Protein AF-A0A954YGA1-F1 (afdb_monomer_lite)

pLDDT: mean 79.19, std 19.67, range [48.62, 98.25]

Secondary structure (DSSP, 8-state):
------------TT--TT--HHHHHHHHHHHGGG-SSPPPHHHHHHHHHHHHHHHHHHHGGG----------

Sequence (72 aa):
MPADSRPTARLEPGLPAWITPELIAETIRVWQPYYAAPLSAVDAVEILVNTAILLDSIGDRTGGSDDCGGSQ

Foldseek 3Di:
DDDPPPPLDPPDPPQDPPDDPVQLVVQQVVCVVVDPDRDDSVNSSVVVVVVVVVCVVVVVVVPDDPPDDDDD

Structure (mmCIF, N/CA/C/O backbone):
data_AF-A0A954YGA1-F1
#
_entry.id   AF-A0A954YGA1-F1
#
loop_
_atom_site.group_PDB
_atom_site.id
_atom_site.type_symbol
_atom_site.label_atom_id
_atom_site.label_alt_id
_atom_site.label_comp_id
_atom_site.label_asym_id
_atom_site.label_entity_id
_atom_site.label_seq_id
_atom_site.pdbx_PDB_ins_code
_atom_site.Cartn_x
_atom_site.Cartn_y
_atom_site.Cartn_z
_atom_site.occupancy
_atom_site.B_iso_or_equiv
_atom_site.auth_seq_id
_atom_site.auth_comp_id
_atom_site.auth_asym_id
_atom_site.auth_atom_id
_atom_site.pdbx_PDB_model_num
ATOM 1 N N . MET A 1 1 ? 0.375 -9.794 27.950 1.00 48.62 1 MET A N 1
ATOM 2 C CA . MET A 1 1 ? 0.283 -9.307 26.559 1.00 48.62 1 MET A CA 1
ATOM 3 C C . MET A 1 1 ? 1.652 -8.771 26.175 1.00 48.62 1 MET A C 1
ATOM 5 O O . MET A 1 1 ? 2.071 -7.829 26.840 1.00 48.62 1 MET A O 1
ATOM 9 N N . PRO A 1 2 ? 2.407 -9.364 25.236 1.00 49.31 2 PRO A N 1
ATOM 10 C CA . PRO A 1 2 ? 3.602 -8.699 24.743 1.00 49.31 2 PRO A CA 1
ATOM 11 C C . PRO A 1 2 ? 3.172 -7.616 23.748 1.00 49.31 2 PRO A C 1
ATOM 13 O O . PRO A 1 2 ? 2.276 -7.832 22.935 1.00 49.31 2 PRO A O 1
ATOM 16 N N . ALA A 1 3 ? 3.763 -6.433 23.885 1.00 49.88 3 ALA A N 1
ATOM 17 C CA . ALA A 1 3 ? 3.539 -5.306 22.999 1.00 49.88 3 ALA A CA 1
ATOM 18 C C . ALA A 1 3 ? 4.003 -5.655 21.578 1.00 49.88 3 ALA A C 1
ATOM 20 O O . ALA A 1 3 ? 5.104 -6.185 21.403 1.00 49.88 3 ALA A O 1
ATOM 21 N N . ASP A 1 4 ? 3.165 -5.334 20.592 1.00 49.91 4 ASP A N 1
ATOM 22 C CA . ASP A 1 4 ? 3.516 -5.275 19.176 1.00 49.91 4 ASP A CA 1
ATOM 23 C C . ASP A 1 4 ? 4.826 -4.501 18.999 1.00 49.91 4 ASP A C 1
ATOM 25 O O . ASP A 1 4 ? 4.863 -3.272 18.988 1.00 49.91 4 ASP A O 1
ATOM 29 N N . SER A 1 5 ? 5.925 -5.235 18.848 1.00 53.12 5 SER A N 1
ATOM 30 C CA . SER A 1 5 ? 7.185 -4.696 18.349 1.00 53.12 5 SER A CA 1
ATOM 31 C C . SER A 1 5 ? 7.114 -4.7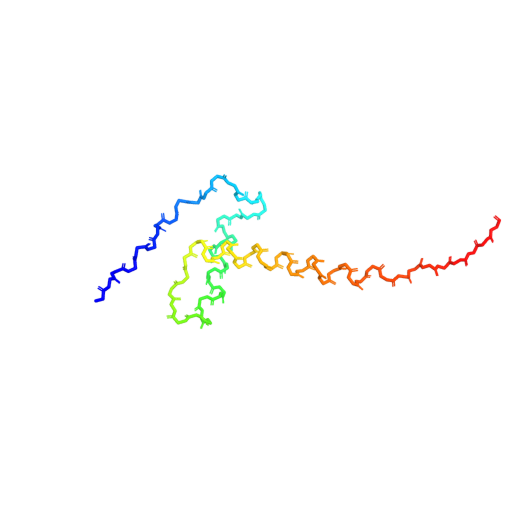19 16.828 1.00 53.12 5 SER A C 1
ATOM 33 O O . SER A 1 5 ? 7.824 -5.485 16.185 1.00 53.12 5 SER A O 1
ATOM 35 N N . ARG A 1 6 ? 6.208 -3.928 16.239 1.00 59.44 6 ARG A N 1
ATOM 36 C CA . ARG A 1 6 ? 6.299 -3.640 14.806 1.00 59.44 6 ARG A CA 1
ATOM 37 C C . ARG A 1 6 ? 7.472 -2.681 14.635 1.00 59.44 6 ARG A C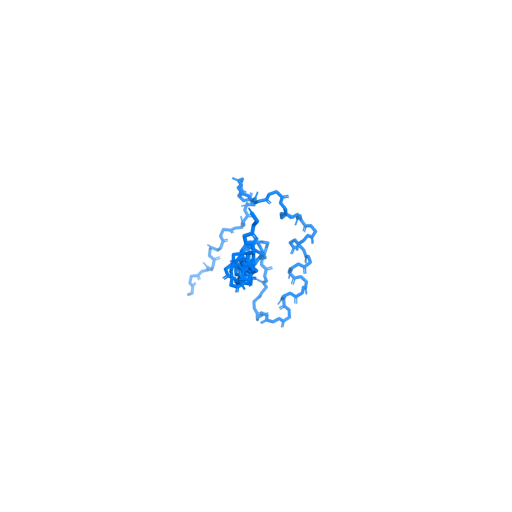 1
ATOM 39 O O . ARG A 1 6 ? 7.421 -1.592 15.211 1.00 59.44 6 ARG A O 1
ATOM 46 N N . PRO A 1 7 ? 8.534 -3.061 13.905 1.00 50.44 7 PRO A N 1
ATOM 47 C CA . PRO A 1 7 ? 9.583 -2.120 13.558 1.00 50.44 7 PRO A CA 1
ATOM 48 C C . PRO A 1 7 ? 8.907 -0.915 12.909 1.00 50.44 7 PRO A C 1
ATOM 50 O O . PRO A 1 7 ? 8.174 -1.069 11.933 1.00 50.44 7 PRO A O 1
ATOM 53 N N . THR A 1 8 ? 9.087 0.275 13.479 1.00 51.41 8 THR A N 1
ATOM 54 C CA . THR A 1 8 ? 8.715 1.519 12.812 1.00 51.41 8 THR A CA 1
ATOM 55 C C . THR A 1 8 ? 9.489 1.542 11.512 1.00 51.41 8 THR A C 1
ATOM 57 O O . THR A 1 8 ? 10.713 1.677 11.498 1.00 51.41 8 THR A O 1
ATOM 60 N N . ALA A 1 9 ? 8.763 1.283 10.433 1.00 52.66 9 ALA A N 1
ATOM 61 C CA . ALA A 1 9 ? 9.340 0.998 9.149 1.00 52.66 9 ALA A CA 1
ATOM 62 C C . ALA A 1 9 ? 10.167 2.176 8.655 1.00 52.66 9 ALA A C 1
ATOM 64 O O . ALA A 1 9 ? 9.658 3.189 8.175 1.00 52.66 9 ALA A O 1
ATOM 65 N N . ARG A 1 10 ? 11.478 2.016 8.765 1.00 50.53 10 ARG A N 1
ATOM 66 C CA . ARG A 1 10 ? 12.412 2.675 7.877 1.00 50.53 10 ARG A CA 1
ATOM 67 C C . ARG A 1 10 ? 12.040 2.159 6.488 1.00 50.53 10 ARG A C 1
ATOM 69 O O . ARG A 1 10 ? 12.096 0.955 6.277 1.00 50.53 10 ARG A O 1
ATOM 76 N N . LEU A 1 11 ? 11.548 3.029 5.604 1.00 54.69 11 LEU A N 1
ATOM 77 C CA . LEU A 1 11 ? 11.303 2.671 4.205 1.00 54.69 11 LEU A CA 1
ATOM 78 C C . LEU A 1 11 ? 12.614 2.076 3.677 1.00 54.69 11 LEU A C 1
ATOM 80 O O . LEU A 1 11 ? 13.612 2.789 3.568 1.00 54.69 11 LEU A O 1
ATOM 84 N N . GLU A 1 12 ? 12.644 0.756 3.506 1.00 54.28 12 GLU A N 1
ATOM 85 C CA . GLU A 1 12 ? 13.865 0.024 3.187 1.00 54.28 12 GLU A CA 1
ATOM 86 C C . GLU A 1 12 ? 14.445 0.551 1.860 1.00 54.28 12 GLU A C 1
ATOM 88 O O . GLU A 1 12 ? 13.685 0.831 0.922 1.00 54.28 12 GLU A O 1
ATOM 93 N N . PRO A 1 13 ? 15.777 0.700 1.741 1.00 50.38 13 PRO A N 1
ATOM 94 C CA . PRO A 1 13 ? 16.422 1.020 0.474 1.00 50.38 13 PRO A CA 1
ATOM 95 C C . PRO A 1 13 ? 16.240 -0.169 -0.483 1.00 50.38 13 PRO A C 1
ATOM 97 O O . PRO A 1 13 ? 17.030 -1.106 -0.498 1.00 50.38 13 PRO A O 1
ATOM 100 N N . GLY A 1 14 ? 15.148 -0.151 -1.244 1.00 67.19 14 GLY A N 1
ATOM 101 C CA . GLY A 1 14 ? 14.754 -1.252 -2.129 1.00 67.19 14 GLY A CA 1
ATOM 102 C C . GLY A 1 14 ? 13.349 -1.138 -2.723 1.00 67.19 14 GLY A C 1
ATOM 103 O O . GLY A 1 14 ? 12.918 -2.037 -3.441 1.00 67.19 14 GLY A O 1
ATOM 104 N N . LEU A 1 15 ? 12.624 -0.051 -2.442 1.00 74.81 15 LEU A N 1
ATOM 105 C CA . LEU A 1 15 ? 11.323 0.202 -3.051 1.00 74.81 15 LEU A CA 1
ATOM 106 C C . LEU A 1 15 ? 11.455 0.374 -4.573 1.00 74.81 15 LEU A C 1
ATOM 108 O O . LEU A 1 15 ? 12.349 1.093 -5.031 1.00 74.81 15 LEU A O 1
ATOM 112 N N . PRO A 1 16 ? 10.559 -0.237 -5.368 1.00 84.06 16 PRO A N 1
ATOM 113 C CA . PRO A 1 16 ? 10.463 0.052 -6.789 1.00 84.06 16 PRO A CA 1
ATOM 114 C C . PRO A 1 16 ? 10.277 1.551 -7.046 1.00 84.06 16 PRO A C 1
ATOM 116 O O . PRO A 1 16 ? 9.491 2.208 -6.367 1.00 84.06 16 PRO A O 1
ATOM 119 N N . ALA A 1 17 ? 10.947 2.082 -8.072 1.00 88.12 17 ALA A N 1
ATOM 120 C CA . ALA A 1 17 ? 10.956 3.520 -8.372 1.00 88.12 17 ALA A CA 1
ATOM 121 C C . ALA A 1 17 ? 9.570 4.119 -8.687 1.00 88.12 17 ALA A C 1
ATOM 123 O O . ALA A 1 17 ? 9.399 5.333 -8.637 1.00 88.12 17 ALA A O 1
ATOM 124 N N . TRP A 1 18 ? 8.586 3.281 -9.022 1.00 90.38 18 TRP A N 1
ATOM 125 C CA . TRP A 1 18 ? 7.209 3.702 -9.279 1.00 90.38 18 TRP A CA 1
ATOM 126 C C . TRP A 1 18 ? 6.385 3.919 -7.998 1.00 90.38 18 TRP A C 1
ATOM 128 O O . TRP A 1 18 ? 5.315 4.519 -8.067 1.00 90.38 18 TRP A O 1
ATOM 138 N N . ILE A 1 19 ? 6.860 3.459 -6.832 1.00 94.19 19 ILE A N 1
ATOM 139 C CA . ILE A 1 19 ? 6.193 3.690 -5.547 1.00 94.19 19 ILE A CA 1
ATOM 140 C C . ILE A 1 19 ? 6.627 5.049 -4.999 1.00 94.19 19 ILE A C 1
ATOM 142 O O . ILE A 1 19 ? 7.761 5.213 -4.548 1.00 94.19 19 ILE A O 1
ATOM 146 N N . THR A 1 20 ? 5.710 6.018 -5.001 1.00 94.75 20 THR A N 1
ATOM 147 C CA . THR A 1 20 ? 5.959 7.364 -4.462 1.00 94.75 20 THR A CA 1
ATOM 148 C C . THR A 1 20 ? 5.303 7.568 -3.089 1.00 94.75 20 THR A C 1
ATOM 150 O O . THR A 1 20 ? 4.351 6.857 -2.746 1.00 94.75 20 THR A O 1
ATOM 153 N N . PRO A 1 21 ? 5.761 8.549 -2.287 1.00 94.38 21 PRO A N 1
ATOM 154 C CA . PRO A 1 21 ? 5.126 8.892 -1.012 1.00 94.38 21 PRO A CA 1
ATOM 155 C C . PRO A 1 21 ? 3.644 9.267 -1.146 1.00 94.38 21 PRO A C 1
ATOM 157 O O . PRO A 1 21 ? 2.835 8.908 -0.292 1.00 94.38 21 PRO A O 1
ATOM 160 N N . GLU A 1 22 ? 3.275 9.956 -2.225 1.00 96.81 22 GLU A N 1
ATOM 161 C CA . GLU A 1 22 ? 1.894 10.354 -2.510 1.00 96.81 22 GLU A CA 1
ATOM 162 C C . GLU A 1 22 ? 1.027 9.127 -2.784 1.00 96.81 22 GLU A C 1
ATOM 164 O O . GLU A 1 22 ? -0.083 9.026 -2.264 1.00 96.81 22 GLU A O 1
ATOM 169 N N . LEU A 1 23 ? 1.554 8.159 -3.541 1.00 96.50 23 LEU A N 1
ATOM 170 C CA . LEU A 1 23 ? 0.866 6.902 -3.812 1.00 96.50 23 LEU A CA 1
ATOM 171 C C . LEU A 1 23 ? 0.681 6.072 -2.535 1.00 96.50 23 LEU A C 1
ATOM 173 O O . LEU A 1 23 ? -0.382 5.486 -2.336 1.00 96.50 23 LEU A O 1
ATOM 177 N N . ILE A 1 24 ? 1.678 6.050 -1.646 1.00 96.38 24 ILE A N 1
ATOM 178 C CA . ILE A 1 24 ? 1.570 5.408 -0.328 1.00 96.38 24 ILE A CA 1
ATOM 179 C C . ILE A 1 24 ? 0.453 6.066 0.491 1.00 96.38 24 ILE A C 1
ATOM 181 O O . ILE A 1 24 ? -0.423 5.369 1.004 1.00 96.38 24 ILE A O 1
ATOM 185 N N . ALA A 1 25 ? 0.452 7.398 0.592 1.00 97.38 25 ALA A N 1
ATOM 186 C CA . ALA A 1 25 ? -0.561 8.135 1.344 1.00 97.38 25 ALA A CA 1
ATOM 187 C C . ALA A 1 25 ? -1.972 7.889 0.790 1.00 97.38 25 ALA A C 1
ATOM 189 O O . ALA A 1 25 ? -2.913 7.655 1.551 1.00 97.38 25 ALA A O 1
ATOM 190 N N . GLU A 1 26 ? -2.108 7.879 -0.534 1.00 98.25 26 GLU A N 1
ATOM 191 C CA . GLU A 1 26 ? -3.376 7.621 -1.205 1.00 98.25 26 GLU A CA 1
ATOM 192 C C . GLU A 1 26 ? -3.844 6.175 -1.011 1.00 98.25 26 GLU A C 1
ATOM 194 O O . GLU A 1 26 ? -5.021 5.930 -0.743 1.00 98.25 26 GLU A O 1
ATOM 199 N N . THR A 1 27 ? -2.919 5.215 -1.046 1.00 97.81 27 THR A N 1
ATOM 200 C CA . THR A 1 27 ? -3.214 3.806 -0.759 1.00 97.81 27 THR A CA 1
ATOM 201 C C . THR A 1 27 ? -3.748 3.650 0.660 1.00 97.81 27 THR A C 1
ATOM 203 O O . THR A 1 27 ? -4.801 3.046 0.847 1.00 97.81 27 THR A O 1
ATOM 206 N N . ILE A 1 28 ? -3.102 4.262 1.659 1.00 98.25 28 ILE A N 1
ATOM 207 C CA . ILE A 1 28 ? -3.611 4.255 3.039 1.00 98.25 28 ILE A CA 1
ATOM 208 C C . ILE A 1 28 ? -5.010 4.874 3.084 1.00 98.25 28 ILE A C 1
ATOM 210 O O . ILE A 1 28 ? -5.926 4.265 3.629 1.00 98.25 28 ILE A O 1
ATOM 214 N N . ARG A 1 29 ? -5.209 6.048 2.475 1.00 98.12 29 ARG A N 1
ATOM 215 C CA . ARG A 1 29 ? -6.499 6.756 2.479 1.00 98.12 29 ARG A CA 1
ATOM 216 C C . ARG A 1 29 ? -7.638 5.902 1.918 1.00 98.12 29 ARG A C 1
ATOM 218 O O . ARG A 1 29 ? -8.733 5.908 2.477 1.00 98.12 29 ARG A O 1
ATOM 225 N N . VAL A 1 30 ? -7.389 5.193 0.818 1.00 98.06 30 VAL A N 1
ATOM 226 C CA . VAL A 1 30 ? -8.393 4.363 0.139 1.00 98.06 30 VAL A CA 1
ATOM 227 C C . VAL A 1 30 ? -8.650 3.059 0.887 1.00 98.06 30 VAL A C 1
ATOM 229 O O . VAL A 1 30 ? -9.801 2.640 0.993 1.00 98.06 30 VAL A O 1
ATOM 232 N N . TRP A 1 31 ? -7.607 2.417 1.412 1.00 97.19 31 TRP A N 1
ATOM 233 C CA . TRP A 1 31 ? -7.717 1.075 1.986 1.00 97.19 31 TRP A CA 1
ATOM 234 C C . TRP A 1 31 ? -8.064 1.081 3.477 1.00 97.19 31 TRP A C 1
ATOM 236 O O . TRP A 1 31 ? -8.723 0.154 3.944 1.00 97.19 31 TRP A O 1
ATOM 246 N N . GLN A 1 32 ? -7.713 2.133 4.223 1.00 97.50 32 GLN A N 1
ATOM 247 C CA . GLN A 1 32 ? -7.946 2.222 5.669 1.00 97.50 32 GLN A CA 1
ATOM 248 C C . GLN A 1 32 ? -9.387 1.908 6.110 1.00 97.50 32 GLN A C 1
ATOM 250 O O . GLN A 1 32 ? -9.532 1.208 7.113 1.00 97.50 32 GLN A O 1
ATOM 255 N N . PRO A 1 33 ? -10.455 2.353 5.414 1.00 98.25 33 PRO A N 1
ATOM 256 C CA . PRO A 1 33 ? -11.831 2.056 5.821 1.00 98.25 33 PRO A CA 1
ATOM 257 C C . PRO A 1 33 ? -12.175 0.560 5.853 1.00 98.25 33 PRO A C 1
ATOM 259 O O . PRO A 1 33 ? -13.124 0.169 6.527 1.00 98.25 33 PRO A O 1
ATOM 262 N N . TYR A 1 34 ? -11.419 -0.275 5.136 1.00 97.50 34 TYR A N 1
ATOM 263 C CA . TYR A 1 34 ? -11.640 -1.721 5.052 1.00 97.50 34 TYR A CA 1
ATOM 264 C C . TYR A 1 34 ? -10.826 -2.515 6.083 1.00 97.50 34 TYR A C 1
ATOM 266 O O . TYR A 1 34 ? -11.003 -3.726 6.202 1.00 97.50 3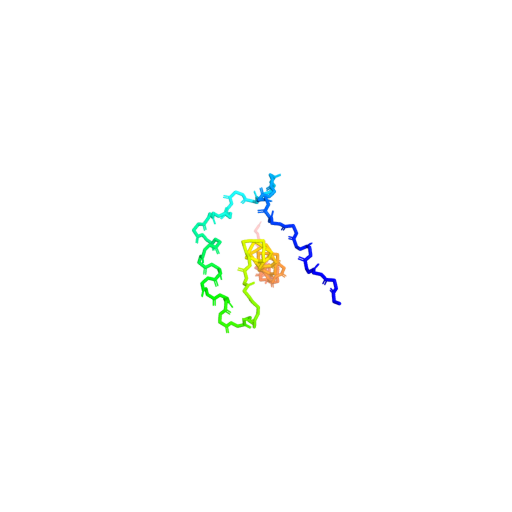4 TYR A O 1
ATOM 274 N N . TYR A 1 35 ? -9.951 -1.847 6.840 1.00 95.56 35 TYR A N 1
ATOM 275 C CA . TYR A 1 35 ? -9.094 -2.464 7.847 1.00 95.56 35 TYR A CA 1
ATOM 276 C C . TYR A 1 35 ? -9.466 -1.953 9.236 1.00 95.56 35 TYR A C 1
ATOM 278 O O . TYR A 1 35 ? -9.528 -0.752 9.485 1.00 95.56 35 TYR A O 1
ATOM 286 N N . ALA A 1 36 ? -9.678 -2.884 10.169 1.00 95.75 36 ALA A N 1
ATOM 287 C CA . ALA A 1 36 ? -9.972 -2.548 11.562 1.00 95.75 36 ALA A CA 1
ATOM 288 C C . ALA A 1 36 ? -8.765 -1.923 12.289 1.00 95.75 36 ALA A C 1
ATOM 290 O O . ALA A 1 36 ? -8.940 -1.155 13.233 1.00 95.75 36 ALA A O 1
ATOM 291 N N . ALA A 1 37 ? -7.545 -2.257 11.858 1.00 96.00 37 ALA A N 1
ATOM 292 C CA . ALA A 1 37 ? -6.307 -1.693 12.383 1.00 96.00 37 ALA A CA 1
ATOM 293 C C . ALA A 1 37 ? -5.786 -0.559 11.477 1.00 96.00 37 ALA A C 1
ATOM 295 O O . ALA A 1 37 ? -5.960 -0.633 10.256 1.00 96.00 37 ALA A O 1
ATOM 296 N N . PRO A 1 38 ? -5.118 0.467 12.041 1.00 96.56 38 PRO A N 1
ATOM 297 C CA . PRO A 1 38 ? -4.441 1.489 11.250 1.00 96.56 38 PRO A CA 1
ATOM 298 C C . PRO A 1 38 ? -3.388 0.878 10.318 1.00 96.56 38 PRO A C 1
ATOM 300 O O . PRO A 1 38 ? -2.532 0.115 10.769 1.00 96.56 38 PRO A O 1
ATOM 303 N N . LEU A 1 39 ? -3.447 1.232 9.035 1.00 96.31 39 LEU A N 1
ATOM 304 C CA . LEU A 1 39 ? -2.460 0.852 8.034 1.00 96.31 39 LEU A CA 1
ATOM 305 C C . LEU A 1 39 ? -1.230 1.751 8.156 1.00 96.31 39 LEU A C 1
ATOM 307 O O . LEU A 1 39 ? -1.325 2.978 8.222 1.00 96.31 39 LEU A O 1
ATOM 311 N N . SER A 1 40 ? -0.062 1.124 8.173 1.00 95.81 40 SER A N 1
ATOM 312 C CA . SER A 1 40 ? 1.229 1.794 8.114 1.00 95.81 40 SER A CA 1
ATOM 313 C C . SER A 1 40 ? 1.685 2.006 6.668 1.00 95.81 40 SER A C 1
ATOM 315 O O . SER A 1 40 ? 1.145 1.433 5.721 1.00 95.81 40 SER A O 1
ATOM 317 N N . ALA A 1 41 ? 2.740 2.805 6.494 1.00 93.94 41 ALA A N 1
ATOM 318 C CA . ALA A 1 41 ? 3.386 2.976 5.194 1.00 93.94 41 ALA A CA 1
ATOM 319 C C . ALA A 1 41 ? 3.917 1.651 4.615 1.00 93.94 41 ALA A C 1
ATOM 321 O O . ALA A 1 41 ? 3.908 1.484 3.400 1.00 93.94 41 ALA A O 1
ATOM 322 N N . VAL A 1 42 ? 4.336 0.700 5.460 1.00 93.25 42 VAL A N 1
ATOM 323 C CA . VAL A 1 42 ? 4.759 -0.630 4.990 1.00 93.25 42 VAL A CA 1
ATOM 324 C C . VAL A 1 42 ? 3.587 -1.454 4.509 1.00 93.25 42 VAL A C 1
ATOM 326 O O . VAL A 1 42 ? 3.677 -2.018 3.425 1.00 93.25 42 VAL A O 1
ATOM 329 N N . ASP A 1 43 ? 2.473 -1.448 5.239 1.00 95.38 43 ASP A N 1
ATOM 330 C CA . ASP A 1 43 ? 1.276 -2.173 4.804 1.00 95.38 43 ASP A CA 1
ATOM 331 C C . ASP A 1 43 ? 0.809 -1.660 3.428 1.00 95.38 43 ASP A C 1
ATOM 333 O O . ASP A 1 43 ? 0.461 -2.434 2.541 1.00 95.38 43 ASP A O 1
ATOM 337 N N . ALA A 1 44 ? 0.872 -0.344 3.208 1.00 95.94 44 ALA A N 1
ATOM 338 C CA . ALA A 1 44 ? 0.547 0.262 1.920 1.00 95.94 44 ALA A CA 1
ATOM 339 C C . ALA A 1 44 ? 1.513 -0.146 0.794 1.00 95.94 44 ALA A C 1
ATOM 341 O O . ALA A 1 44 ? 1.070 -0.435 -0.317 1.00 95.94 44 ALA A O 1
ATOM 342 N N . VAL A 1 45 ? 2.819 -0.205 1.069 1.00 95.56 45 VAL A N 1
ATOM 343 C CA . VAL A 1 45 ? 3.816 -0.713 0.112 1.00 95.56 45 VAL A CA 1
ATOM 344 C C . VAL A 1 45 ? 3.529 -2.169 -0.250 1.00 95.56 45 VAL A C 1
ATOM 346 O O . VAL A 1 45 ? 3.545 -2.515 -1.430 1.00 95.56 45 VAL A O 1
ATOM 349 N N . GLU A 1 46 ? 3.243 -3.018 0.735 1.00 95.12 46 GLU A N 1
ATOM 350 C CA . GLU A 1 46 ? 2.931 -4.430 0.503 1.00 95.12 46 GLU A CA 1
ATOM 351 C C . GLU A 1 46 ? 1.672 -4.596 -0.352 1.00 95.12 46 GLU A C 1
ATOM 353 O O . GLU A 1 46 ? 1.677 -5.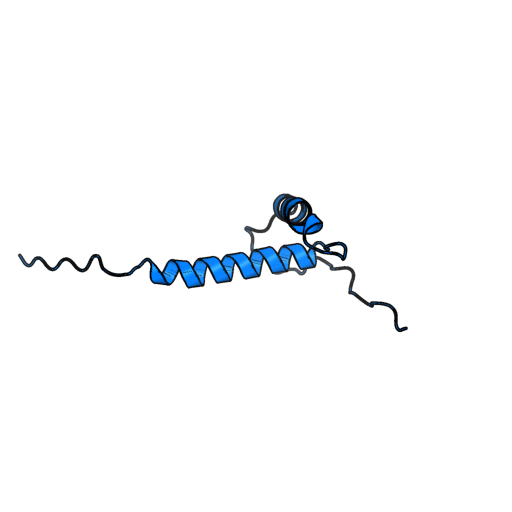378 -1.304 1.00 95.12 46 GLU A O 1
ATOM 358 N N . ILE A 1 47 ? 0.617 -3.819 -0.079 1.00 95.69 47 ILE A N 1
ATOM 359 C CA . ILE A 1 47 ? -0.596 -3.788 -0.908 1.00 95.69 47 ILE A CA 1
ATOM 360 C C . ILE A 1 47 ? -0.243 -3.443 -2.359 1.00 95.69 47 ILE A C 1
ATOM 362 O O . ILE A 1 47 ? -0.674 -4.145 -3.278 1.00 95.69 47 ILE A O 1
ATOM 366 N N . LEU A 1 48 ? 0.554 -2.395 -2.581 1.00 96.12 48 LEU A N 1
ATOM 367 C CA . LEU A 1 48 ? 0.942 -1.950 -3.921 1.00 96.12 48 LEU A CA 1
ATOM 368 C C . LEU A 1 48 ? 1.745 -3.018 -4.674 1.00 96.12 48 LEU A C 1
ATOM 370 O O . LEU A 1 48 ? 1.422 -3.330 -5.821 1.00 96.12 48 LEU A O 1
ATOM 374 N N . VAL A 1 49 ? 2.757 -3.607 -4.035 1.00 94.38 49 VAL A N 1
ATOM 375 C CA . VAL A 1 49 ? 3.596 -4.653 -4.641 1.00 94.38 49 VAL A CA 1
ATOM 376 C C . VAL A 1 49 ? 2.769 -5.896 -4.970 1.00 94.38 49 VAL A C 1
ATOM 378 O O . VAL A 1 49 ? 2.832 -6.396 -6.093 1.00 94.38 49 VAL A O 1
ATOM 381 N N . ASN A 1 50 ? 1.939 -6.360 -4.035 1.00 94.00 50 ASN A N 1
ATOM 382 C CA . ASN A 1 50 ? 1.088 -7.530 -4.248 1.00 94.00 50 ASN A CA 1
ATOM 383 C C . ASN A 1 50 ? 0.064 -7.292 -5.364 1.00 94.00 50 ASN A C 1
ATOM 385 O O . ASN A 1 50 ? -0.190 -8.185 -6.171 1.00 94.00 50 ASN A O 1
ATOM 389 N N . THR A 1 51 ? -0.488 -6.078 -5.453 1.00 94.25 51 THR A N 1
ATOM 390 C CA . THR A 1 51 ? -1.414 -5.702 -6.529 1.00 94.25 51 THR A CA 1
ATOM 391 C C . THR A 1 51 ? -0.717 -5.710 -7.888 1.00 94.25 51 THR A C 1
ATOM 393 O O . THR A 1 51 ? -1.277 -6.228 -8.849 1.00 94.25 51 THR A O 1
ATOM 396 N N . ALA A 1 52 ? 0.514 -5.197 -7.977 1.00 92.06 52 ALA A N 1
ATOM 397 C CA . ALA A 1 52 ? 1.291 -5.220 -9.216 1.00 92.06 52 ALA A CA 1
ATOM 398 C C . ALA A 1 52 ? 1.577 -6.656 -9.691 1.00 92.06 52 ALA A C 1
ATOM 400 O O . ALA A 1 52 ? 1.345 -6.969 -10.856 1.00 92.06 52 ALA A O 1
ATOM 401 N N . ILE A 1 53 ? 1.994 -7.546 -8.782 1.00 91.25 53 ILE A N 1
ATOM 402 C CA . ILE A 1 53 ? 2.226 -8.972 -9.081 1.00 91.25 53 ILE A CA 1
ATOM 403 C C . ILE A 1 53 ? 0.934 -9.653 -9.549 1.00 91.25 53 ILE A C 1
ATOM 405 O O . ILE A 1 53 ? 0.942 -10.442 -10.496 1.00 91.25 53 ILE A O 1
ATOM 409 N N . LEU A 1 54 ? -0.190 -9.351 -8.895 1.00 93.12 54 LEU A N 1
ATOM 410 C CA . LEU A 1 54 ? -1.487 -9.910 -9.261 1.00 93.12 54 LEU A CA 1
ATOM 411 C C . LEU A 1 54 ? -1.923 -9.457 -10.660 1.00 93.12 54 LEU A C 1
ATOM 413 O O . LEU A 1 54 ? -2.386 -10.278 -11.449 1.00 93.12 54 LEU A O 1
ATOM 417 N N . LEU A 1 55 ? -1.774 -8.166 -10.964 1.00 92.38 55 LEU A N 1
ATOM 418 C CA . LEU A 1 55 ? -2.093 -7.614 -12.279 1.00 92.38 55 LEU A CA 1
ATOM 419 C C . LEU A 1 55 ? -1.235 -8.250 -13.376 1.00 92.38 55 LEU A C 1
ATOM 421 O O . LEU A 1 55 ? -1.783 -8.636 -14.404 1.00 92.38 55 LEU A O 1
ATOM 425 N N . ASP A 1 56 ? 0.065 -8.422 -13.136 1.00 91.00 56 ASP A N 1
ATOM 426 C CA . ASP A 1 56 ? 0.987 -9.096 -14.059 1.00 91.00 56 ASP A CA 1
ATOM 427 C C . ASP A 1 56 ? 0.566 -10.555 -14.318 1.00 91.00 56 ASP A C 1
ATOM 429 O O . ASP A 1 56 ? 0.373 -10.976 -15.458 1.00 91.00 56 ASP A O 1
ATOM 433 N N . SER A 1 57 ? 0.256 -11.290 -13.245 1.00 91.38 57 SER A N 1
ATOM 434 C CA . SER A 1 57 ? -0.182 -12.693 -13.312 1.00 91.38 57 SER A CA 1
ATOM 435 C C . SER A 1 57 ? -1.513 -12.890 -14.052 1.00 91.38 57 SER A C 1
ATOM 437 O O . SER A 1 57 ? -1.788 -13.965 -14.589 1.00 91.38 57 SER A O 1
ATOM 439 N N . ILE A 1 58 ? -2.394 -11.884 -14.038 1.00 91.06 58 ILE A N 1
ATOM 440 C CA . ILE A 1 58 ? -3.671 -11.924 -14.764 1.00 91.06 58 ILE A CA 1
ATOM 441 C C . ILE A 1 58 ? -3.492 -11.425 -16.204 1.00 91.06 58 ILE A C 1
ATOM 443 O O . ILE A 1 58 ? -4.123 -11.979 -17.106 1.00 91.06 58 ILE A O 1
ATOM 447 N N . GLY A 1 59 ? -2.626 -10.434 -16.429 1.00 81.44 59 GLY A N 1
ATOM 448 C CA . GLY A 1 59 ? -2.340 -9.856 -17.742 1.00 81.44 59 GLY A CA 1
ATOM 449 C C . GLY A 1 59 ? -1.711 -10.847 -18.723 1.00 81.44 59 GLY A C 1
ATOM 450 O O . GLY A 1 59 ? -2.044 -10.817 -19.910 1.00 81.44 59 GLY A O 1
ATOM 451 N N . ASP A 1 60 ? -0.909 -11.791 -18.225 1.00 60.62 60 ASP A N 1
ATOM 452 C CA . ASP A 1 60 ? -0.305 -12.865 -19.030 1.00 60.62 60 ASP A CA 1
ATOM 453 C C . ASP A 1 60 ? -1.363 -1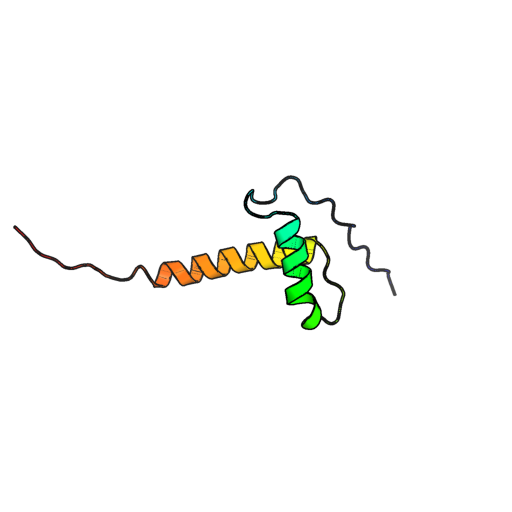3.777 -19.695 1.00 60.62 60 ASP A C 1
ATOM 455 O O . ASP A 1 60 ? -1.178 -14.292 -20.796 1.00 60.62 60 ASP A O 1
ATOM 459 N N . ARG A 1 61 ? -2.565 -13.893 -19.107 1.00 55.81 61 ARG A N 1
ATOM 460 C CA . ARG A 1 61 ? -3.677 -14.668 -19.695 1.00 55.81 61 ARG A CA 1
ATOM 461 C C . ARG A 1 61 ? -4.417 -13.973 -20.834 1.00 55.81 61 ARG A C 1
ATOM 463 O O . ARG A 1 61 ? -5.229 -14.614 -21.498 1.00 55.81 61 ARG A O 1
ATOM 470 N N . THR A 1 62 ? -4.159 -12.690 -21.063 1.00 55.59 62 THR A N 1
ATOM 471 C CA . THR A 1 62 ? -4.746 -11.929 -22.176 1.00 55.59 62 THR A CA 1
ATOM 472 C C . THR A 1 62 ? -3.853 -11.883 -23.419 1.00 55.59 62 THR A C 1
ATOM 474 O O . THR A 1 62 ? -4.284 -11.364 -24.442 1.00 55.59 62 THR A O 1
ATOM 477 N N . GLY A 1 63 ? -2.663 -12.498 -23.385 1.00 55.94 63 GLY A N 1
ATOM 478 C CA . GLY A 1 63 ? -1.779 -12.690 -24.547 1.00 55.94 63 GLY A CA 1
ATOM 479 C C . GLY A 1 63 ? -2.109 -13.920 -25.406 1.00 55.94 63 GLY A C 1
ATOM 480 O O . GLY A 1 63 ? -1.218 -14.506 -26.017 1.00 55.94 63 GLY A O 1
ATOM 481 N N . GLY A 1 64 ? -3.369 -14.362 -25.418 1.00 53.69 64 GLY A N 1
ATOM 482 C CA . GLY A 1 64 ? -3.813 -15.561 -26.125 1.00 53.69 64 GLY A CA 1
ATOM 483 C C . GLY A 1 64 ? -4.361 -15.279 -27.523 1.00 53.69 64 GLY A C 1
ATOM 484 O O . GLY A 1 64 ? -5.552 -15.028 -27.665 1.00 53.69 64 GLY A O 1
ATOM 485 N N . SER A 1 65 ? -3.504 -15.477 -28.529 1.00 53.09 65 SER A N 1
ATOM 486 C CA . SER A 1 65 ? -3.844 -15.858 -29.910 1.00 53.09 65 SER A CA 1
ATOM 487 C C . SER A 1 65 ? -4.437 -14.791 -30.846 1.00 53.09 65 SER A C 1
ATOM 489 O O . SER A 1 65 ? -5.582 -14.911 -31.272 1.00 53.09 65 SER A O 1
ATOM 491 N N . ASP A 1 66 ? -3.580 -13.895 -31.338 1.00 55.59 66 ASP A N 1
ATOM 492 C CA . ASP A 1 66 ? -3.594 -13.539 -32.766 1.00 55.59 66 ASP A CA 1
ATOM 493 C C . ASP A 1 66 ? -2.540 -14.389 -33.507 1.00 55.59 66 ASP A C 1
ATOM 495 O O . ASP A 1 66 ? -1.622 -13.878 -34.145 1.00 55.59 66 ASP A O 1
ATOM 499 N N . ASP A 1 67 ? -2.648 -15.721 -33.406 1.00 59.38 67 ASP A N 1
ATOM 500 C CA . ASP A 1 67 ? -2.110 -16.600 -34.445 1.00 59.38 67 ASP A CA 1
ATOM 501 C C . ASP A 1 67 ? -3.133 -16.596 -35.588 1.00 59.38 67 ASP A C 1
ATOM 503 O O . ASP A 1 67 ? -4.106 -17.349 -35.605 1.00 59.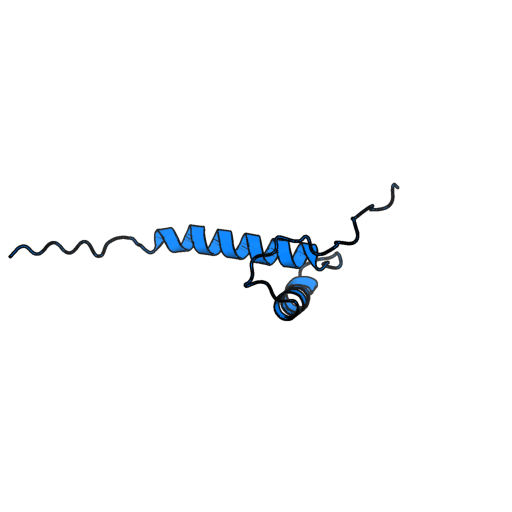38 67 ASP A O 1
ATOM 507 N N . CYS A 1 68 ? -2.967 -15.650 -36.511 1.00 53.69 68 CYS A N 1
ATOM 508 C CA . CYS A 1 68 ? -3.589 -15.725 -37.823 1.00 53.69 68 CYS A CA 1
ATOM 509 C C . CYS A 1 68 ? -2.496 -16.083 -38.825 1.00 53.69 68 CYS A C 1
ATOM 511 O O . CYS A 1 68 ? -1.778 -15.224 -39.339 1.00 53.69 68 CYS A O 1
ATOM 513 N N . GLY A 1 69 ? -2.373 -17.385 -39.081 1.00 58.84 69 GLY A N 1
ATOM 514 C CA . GLY A 1 69 ? -1.633 -17.908 -40.215 1.00 58.84 69 GLY A CA 1
ATOM 515 C C . GLY A 1 69 ? -2.098 -17.274 -41.529 1.00 58.84 69 GLY A C 1
ATOM 516 O O . GLY A 1 69 ? -3.290 -17.140 -41.803 1.00 58.84 69 GLY A O 1
ATOM 517 N N . GLY A 1 70 ? -1.128 -16.914 -42.360 1.00 51.78 70 GLY A N 1
ATOM 518 C CA . GLY A 1 70 ? -1.357 -16.392 -43.697 1.00 51.78 70 GLY A CA 1
ATOM 519 C C . GLY A 1 70 ? -0.054 -16.345 -44.472 1.00 51.78 70 GLY A C 1
ATOM 520 O O . GLY A 1 70 ? 0.579 -15.300 -44.565 1.00 51.78 70 GLY A O 1
ATOM 521 N N . SER A 1 71 ? 0.352 -17.507 -44.985 1.00 57.81 71 SER A N 1
ATOM 522 C CA . SER A 1 71 ? 1.424 -17.668 -45.964 1.00 57.81 71 SER A CA 1
ATOM 523 C C . SER A 1 71 ? 1.301 -16.669 -47.118 1.00 57.81 71 SER A C 1
ATOM 525 O O . SER A 1 71 ? 0.216 -16.506 -47.676 1.00 57.81 71 SER A O 1
ATOM 527 N N . GLN A 1 72 ? 2.431 -16.095 -47.526 1.00 56.06 72 GLN A N 1
ATOM 528 C CA . GLN A 1 72 ? 2.723 -15.767 -48.921 1.00 56.06 72 GLN A CA 1
ATOM 529 C C . GLN A 1 72 ? 4.133 -16.249 -49.242 1.00 56.06 72 GLN A C 1
ATOM 531 O O . GLN A 1 72 ? 5.014 -16.084 -48.368 1.00 56.06 72 GLN A O 1
#

Radius of gyration: 19.13 Å; chains: 1; bounding box: 28×28×76 Å